Protein AF-A0A830FUV8-F1 (afdb_monomer)

InterPro domains:
  IPR058996 RelE toxin-related domain [PF26442] (17-81)

Radius of gyration: 13.18 Å; Cα contacts (8 Å, |Δi|>4): 140; chains: 1; bounding box: 30×42×28 Å

Solvent-accessible surface area (backbone atoms only — not comparable to full-atom values): 5806 Å² total; per-residue (Å²): 136,83,83,60,90,70,57,70,83,70,48,63,65,78,46,74,44,73,69,20,41,58,38,31,55,74,51,39,42,86,94,47,46,55,92,38,51,67,57,49,60,70,73,22,45,80,42,83,53,89,91,53,60,93,79,51,48,34,25,39,26,80,90,42,45,31,36,39,34,25,43,98,35,25,42,67,41,54,38,42,43,86,79,47,59,65,72,60,40,52,56,46,52,51,57,67,75,74,110

Foldseek 3Di:
DDDDPPPQVPQQLPDEDPVAQVQCQVAWDPPDHSVCPSVQVVQFAWADQVPDDPQWTWTARPVRQWIFIDHPSYGPHIDRLVVDDPVRNCRRVVVVVVD

Structure (mmCIF, N/CA/C/O backbone):
data_AF-A0A830FUV8-F1
#
_entry.id   AF-A0A830FUV8-F1
#
loop_
_atom_site.group_PDB
_atom_site.id
_atom_site.type_symbol
_atom_site.label_atom_id
_atom_site.label_alt_id
_atom_site.label_comp_id
_atom_site.label_asym_id
_atom_site.label_entity_id
_atom_site.label_seq_id
_atom_site.pdbx_PDB_ins_code
_atom_site.Cartn_x
_atom_site.Cartn_y
_atom_site.Cartn_z
_atom_site.occupancy
_atom_site.B_iso_or_equiv
_atom_site.auth_seq_id
_atom_site.auth_comp_id
_atom_site.auth_asym_id
_atom_site.auth_atom_id
_atom_site.pdbx_PDB_model_num
ATOM 1 N N . MET A 1 1 ? 7.121 28.554 -14.704 1.00 37.00 1 MET A N 1
ATOM 2 C CA . MET A 1 1 ? 5.973 27.638 -14.872 1.00 37.00 1 MET A CA 1
ATOM 3 C C . MET A 1 1 ? 5.858 26.828 -13.590 1.00 37.00 1 MET A C 1
ATOM 5 O O . MET A 1 1 ? 6.697 25.972 -13.358 1.00 37.00 1 MET A O 1
ATOM 9 N N . ALA A 1 2 ? 4.942 27.196 -12.692 1.00 40.78 2 ALA A N 1
ATOM 10 C CA . ALA A 1 2 ? 4.793 26.536 -11.395 1.00 40.78 2 ALA A CA 1
ATOM 11 C C . ALA A 1 2 ? 3.954 25.264 -11.574 1.00 40.78 2 ALA A C 1
ATOM 13 O O . ALA A 1 2 ? 2.796 25.349 -11.979 1.00 40.78 2 ALA A O 1
ATOM 14 N N . ALA A 1 3 ? 4.551 24.097 -11.330 1.00 38.44 3 ALA A N 1
ATOM 15 C CA . ALA A 1 3 ? 3.838 22.827 -11.354 1.00 38.44 3 ALA A CA 1
ATOM 16 C C . ALA A 1 3 ? 2.747 22.841 -10.274 1.00 38.44 3 ALA A C 1
ATOM 18 O O . ALA A 1 3 ? 3.023 23.079 -9.098 1.00 38.44 3 ALA A O 1
ATOM 19 N N . SER A 1 4 ? 1.497 22.631 -10.683 1.00 41.16 4 SER A N 1
ATOM 20 C CA . SER A 1 4 ? 0.355 22.581 -9.779 1.00 41.16 4 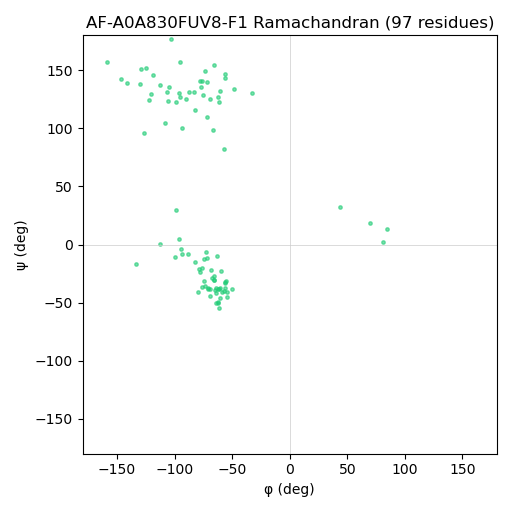SER A CA 1
ATOM 21 C C . SER A 1 4 ? 0.534 21.438 -8.767 1.00 41.16 4 SER A C 1
ATOM 23 O O . SER A 1 4 ? 0.787 20.306 -9.186 1.00 41.16 4 SER A O 1
ATOM 25 N N . PRO A 1 5 ? 0.331 21.668 -7.457 1.00 43.12 5 PRO A N 1
ATOM 26 C CA . PRO A 1 5 ? 0.483 20.630 -6.427 1.00 43.12 5 PRO A CA 1
ATOM 27 C C . PRO A 1 5 ? -0.512 19.465 -6.579 1.00 43.12 5 PRO A C 1
ATOM 29 O O . PRO A 1 5 ? -0.368 18.436 -5.930 1.00 43.12 5 PRO A O 1
ATOM 32 N N . ASN A 1 6 ? -1.501 19.601 -7.468 1.00 42.47 6 ASN A N 1
ATOM 33 C CA . ASN A 1 6 ? -2.532 18.600 -7.731 1.00 42.47 6 ASN A CA 1
ATOM 34 C C . ASN A 1 6 ? -2.198 17.642 -8.898 1.00 42.47 6 ASN A C 1
ATOM 36 O O . ASN A 1 6 ? -2.918 16.670 -9.104 1.00 42.47 6 ASN A O 1
ATOM 40 N N . ALA A 1 7 ? -1.124 17.887 -9.663 1.00 43.31 7 ALA A N 1
ATOM 41 C CA . ALA A 1 7 ? -0.770 17.073 -10.837 1.00 43.31 7 ALA A CA 1
ATOM 42 C C . ALA A 1 7 ? -0.104 15.732 -10.470 1.00 43.31 7 ALA A C 1
ATOM 44 O O . ALA A 1 7 ? -0.199 14.757 -11.212 1.00 43.31 7 ALA A O 1
ATOM 45 N N . TYR A 1 8 ? 0.513 15.647 -9.289 1.00 43.44 8 TYR A N 1
ATOM 46 C CA . TYR A 1 8 ? 1.173 14.426 -8.817 1.00 43.44 8 TYR A CA 1
ATOM 47 C C . TYR A 1 8 ? 0.196 13.339 -8.352 1.00 43.44 8 TYR A C 1
ATOM 49 O O . TYR A 1 8 ? 0.582 12.184 -8.213 1.00 43.44 8 TYR A O 1
ATOM 57 N N . ARG A 1 9 ? -1.091 13.672 -8.183 1.00 44.47 9 ARG A N 1
ATOM 58 C CA . ARG A 1 9 ? -2.148 12.716 -7.811 1.00 44.47 9 ARG A CA 1
ATOM 59 C C . ARG A 1 9 ? -2.459 11.705 -8.925 1.00 44.47 9 ARG A C 1
ATOM 61 O O . ARG A 1 9 ? -2.991 10.628 -8.654 1.00 44.47 9 ARG A O 1
ATOM 68 N N . GLN A 1 10 ? -2.122 12.069 -10.165 1.00 50.41 10 GLN A N 1
ATOM 69 C CA . GLN A 1 10 ? -2.355 11.300 -11.390 1.00 50.41 10 GLN A CA 1
ATOM 70 C C . GLN A 1 10 ? -1.066 10.800 -12.049 1.00 50.41 10 GLN A C 1
ATOM 72 O O . GLN A 1 10 ? -1.153 10.167 -13.096 1.00 50.41 10 GLN A O 1
ATOM 77 N N . ALA A 1 11 ? 0.115 11.076 -11.484 1.00 47.84 11 ALA A N 1
ATOM 78 C CA . ALA A 1 11 ? 1.366 10.633 -12.084 1.00 47.84 11 ALA A CA 1
ATOM 79 C C . ALA A 1 11 ? 1.444 9.099 -12.022 1.00 47.84 11 ALA A C 1
ATOM 81 O O . ALA A 1 11 ? 1.738 8.516 -10.977 1.00 47.84 11 ALA A O 1
ATOM 82 N N . ASP A 1 12 ? 1.099 8.471 -13.150 1.00 49.69 12 ASP A N 1
ATOM 83 C CA . ASP A 1 12 ? 1.373 7.083 -13.506 1.00 49.69 12 ASP A CA 1
ATOM 84 C C . ASP A 1 12 ? 2.708 6.658 -12.898 1.00 49.69 12 ASP A C 1
ATOM 86 O O . ASP A 1 12 ? 3.692 7.380 -13.043 1.00 49.69 12 ASP A O 1
ATOM 90 N N . ALA A 1 13 ? 2.732 5.510 -12.220 1.00 51.28 13 ALA A N 1
ATOM 91 C CA . ALA A 1 13 ? 3.934 4.906 -11.659 1.00 51.28 13 ALA A CA 1
ATOM 92 C C . ALA A 1 13 ? 4.988 4.672 -12.766 1.00 51.28 13 ALA A C 1
ATOM 94 O O . ALA A 1 13 ? 5.071 3.586 -13.349 1.00 51.28 13 ALA A O 1
ATOM 95 N N . GLN A 1 14 ? 5.746 5.718 -13.111 1.00 49.69 14 GLN A N 1
ATOM 96 C CA . GLN A 1 14 ? 6.570 5.799 -14.318 1.00 49.69 14 GLN A CA 1
ATOM 97 C C . GLN A 1 14 ? 7.700 4.777 -14.273 1.00 49.69 14 GLN A C 1
ATOM 99 O O . GLN A 1 14 ? 8.062 4.212 -15.307 1.00 49.69 14 GLN A O 1
ATOM 104 N N . ALA A 1 15 ? 8.188 4.455 -13.077 1.00 53.34 15 ALA A N 1
ATOM 105 C CA . ALA A 1 15 ? 9.116 3.360 -12.872 1.00 53.34 15 ALA A CA 1
ATOM 106 C C . ALA A 1 15 ? 8.806 2.609 -11.574 1.00 53.34 15 ALA A C 1
ATOM 108 O O . ALA A 1 15 ? 8.470 3.183 -10.538 1.00 53.34 15 ALA A O 1
ATOM 109 N N . ILE A 1 16 ? 8.901 1.288 -11.666 1.00 57.47 16 ILE A N 1
ATOM 110 C CA . ILE A 1 16 ? 8.798 0.384 -10.532 1.00 57.47 16 ILE A CA 1
ATOM 111 C C . ILE A 1 16 ? 10.230 0.091 -10.090 1.00 57.47 16 ILE A C 1
ATOM 113 O O . ILE A 1 16 ? 11.085 -0.208 -10.921 1.00 57.47 16 ILE A O 1
ATOM 117 N N . VAL A 1 17 ? 10.518 0.221 -8.795 1.00 60.28 17 VAL A N 1
ATOM 118 C CA . VAL A 1 17 ? 11.826 -0.190 -8.272 1.00 60.28 17 VAL A CA 1
ATOM 119 C C . VAL A 1 17 ? 11.856 -1.719 -8.119 1.00 60.28 17 VAL A C 1
ATOM 121 O O . VAL A 1 17 ? 10.876 -2.275 -7.620 1.00 60.28 17 VAL A O 1
ATOM 124 N N . PRO A 1 18 ? 12.974 -2.407 -8.426 1.00 58.19 18 PRO A N 1
ATOM 125 C CA . PRO A 1 18 ? 13.052 -3.877 -8.369 1.00 58.19 18 PRO A CA 1
ATOM 126 C C . PRO A 1 18 ? 12.659 -4.465 -7.004 1.00 58.19 18 PRO A C 1
ATOM 128 O O . PRO A 1 18 ? 12.091 -5.548 -6.886 1.00 58.19 18 PRO A O 1
ATOM 131 N N . HIS A 1 19 ? 12.923 -3.712 -5.932 1.00 62.69 19 HIS A N 1
ATOM 132 C CA . HIS A 1 19 ? 12.561 -4.099 -4.570 1.00 62.69 19 HIS A CA 1
ATOM 133 C C . HIS A 1 19 ? 11.040 -4.122 -4.320 1.00 62.69 19 HIS A C 1
ATOM 135 O O . HIS A 1 19 ? 10.565 -4.877 -3.471 1.00 62.69 19 HIS A O 1
ATOM 141 N N . ALA A 1 20 ? 10.267 -3.301 -5.038 1.00 57.34 20 ALA A N 1
ATOM 142 C CA . ALA A 1 20 ? 8.812 -3.260 -4.924 1.00 57.34 20 ALA A CA 1
ATOM 143 C C . ALA A 1 20 ? 8.160 -4.454 -5.635 1.00 57.34 20 ALA A C 1
ATOM 145 O O . ALA A 1 20 ? 7.214 -5.019 -5.092 1.00 57.34 20 ALA A O 1
ATOM 146 N N . GLU A 1 21 ? 8.712 -4.888 -6.773 1.00 64.00 21 GLU A N 1
ATOM 147 C CA . GLU A 1 21 ? 8.279 -6.093 -7.504 1.00 64.00 21 GLU A CA 1
ATOM 148 C C . GLU A 1 21 ? 8.483 -7.340 -6.646 1.00 64.00 21 GLU A C 1
ATOM 150 O O . GLU A 1 21 ? 7.545 -8.098 -6.400 1.00 64.00 21 GLU A O 1
ATOM 155 N N . GLN A 1 22 ? 9.680 -7.482 -6.069 1.00 62.81 22 GLN A N 1
ATOM 156 C CA . GLN A 1 22 ? 9.999 -8.602 -5.187 1.00 62.81 22 GLN A CA 1
ATOM 157 C C . GLN A 1 22 ? 9.087 -8.648 -3.948 1.00 62.81 22 GLN A C 1
ATOM 159 O O . GLN A 1 22 ? 8.694 -9.727 -3.503 1.00 62.81 22 GLN A O 1
ATOM 164 N N . ARG A 1 23 ? 8.727 -7.487 -3.381 1.00 63.81 23 ARG A N 1
ATOM 165 C CA . ARG A 1 23 ? 7.800 -7.420 -2.241 1.00 63.81 23 ARG A CA 1
ATOM 166 C C . ARG A 1 23 ? 6.353 -7.686 -2.628 1.00 63.81 23 ARG A C 1
ATOM 168 O O . ARG A 1 23 ? 5.654 -8.286 -1.820 1.00 63.81 23 ARG A O 1
ATOM 175 N N . LEU A 1 24 ? 5.907 -7.255 -3.809 1.00 58.12 24 LEU A N 1
ATOM 176 C CA . LEU A 1 24 ? 4.575 -7.584 -4.312 1.00 58.12 24 LEU A CA 1
ATOM 177 C C . LEU A 1 24 ? 4.454 -9.095 -4.497 1.00 58.12 24 LEU A C 1
ATOM 179 O O . LEU A 1 24 ? 3.552 -9.6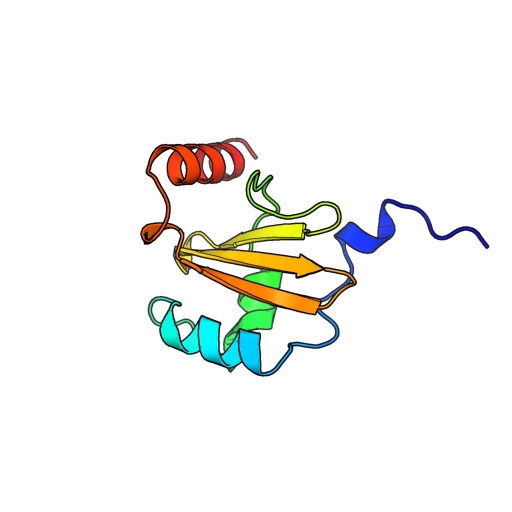91 -3.927 1.00 58.12 24 LEU A O 1
ATOM 183 N N . ARG A 1 25 ? 5.412 -9.728 -5.181 1.00 61.31 25 ARG A N 1
ATOM 184 C CA . ARG A 1 25 ? 5.416 -11.182 -5.393 1.00 61.31 25 ARG A CA 1
ATOM 185 C C . ARG A 1 25 ? 5.360 -11.984 -4.088 1.00 61.31 25 ARG A C 1
ATOM 187 O O . ARG A 1 25 ? 4.786 -13.064 -4.044 1.00 61.31 25 ARG A O 1
ATOM 194 N N . ALA A 1 26 ? 5.961 -11.466 -3.019 1.00 61.78 26 ALA A N 1
ATOM 195 C CA . ALA A 1 26 ? 5.966 -12.126 -1.717 1.00 61.78 26 ALA A CA 1
ATOM 196 C C . ALA A 1 26 ? 4.696 -11.891 -0.875 1.00 61.78 26 ALA A C 1
ATOM 198 O O . ALA A 1 26 ? 4.534 -12.563 0.139 1.00 61.78 26 ALA A O 1
ATOM 199 N N . ARG A 1 27 ? 3.851 -10.909 -1.220 1.00 64.50 27 ARG A N 1
ATOM 200 C CA . ARG A 1 27 ? 2.776 -10.405 -0.336 1.00 64.50 27 ARG A CA 1
ATOM 201 C C . ARG A 1 27 ? 1.416 -10.251 -1.004 1.00 64.50 27 ARG A C 1
ATOM 203 O O . ARG A 1 27 ? 0.421 -10.079 -0.314 1.00 64.50 27 ARG A O 1
ATOM 210 N N . ALA A 1 28 ? 1.365 -10.239 -2.328 1.00 58.34 28 ALA A N 1
ATOM 211 C CA . ALA A 1 28 ? 0.118 -10.166 -3.059 1.00 58.34 28 ALA A CA 1
ATOM 212 C C . ALA A 1 28 ? -0.559 -11.536 -3.051 1.00 58.34 28 ALA A C 1
ATOM 214 O O . ALA A 1 28 ? 0.080 -12.570 -3.251 1.00 58.34 28 ALA A O 1
ATOM 215 N N . HIS A 1 29 ? -1.866 -11.541 -2.809 1.00 60.12 29 HIS A N 1
ATOM 216 C CA . HIS A 1 29 ? -2.656 -12.759 -2.903 1.00 60.12 29 HIS A CA 1
ATOM 217 C C . HIS A 1 29 ? -2.862 -13.139 -4.383 1.00 60.12 29 HIS A C 1
ATOM 219 O O . HIS A 1 29 ? -2.931 -12.252 -5.235 1.00 60.12 29 HIS A O 1
ATOM 225 N N . PRO A 1 30 ? -2.980 -14.431 -4.734 1.00 52.84 30 PRO A N 1
ATOM 226 C CA . PRO A 1 30 ? -3.274 -14.840 -6.107 1.00 52.84 30 PRO A CA 1
ATOM 227 C C . PRO A 1 30 ? -4.571 -14.189 -6.624 1.00 52.84 30 PRO A C 1
ATOM 229 O O . PRO A 1 30 ? -5.525 -14.088 -5.846 1.00 52.84 30 PRO A O 1
ATOM 232 N N . PRO A 1 31 ? -4.657 -13.793 -7.913 1.00 56.19 31 PRO A N 1
ATOM 233 C CA . PRO A 1 31 ? -3.715 -14.032 -9.024 1.00 56.19 31 PRO A CA 1
ATOM 234 C C . PRO A 1 31 ? -2.753 -12.855 -9.325 1.00 56.19 31 PRO A C 1
ATOM 236 O O . PRO A 1 31 ? -2.400 -12.608 -10.478 1.00 56.19 31 PRO A O 1
ATOM 239 N N . TYR A 1 32 ? -2.386 -12.055 -8.324 1.00 60.53 32 TYR A N 1
ATOM 240 C CA . TYR A 1 32 ? -1.674 -10.794 -8.536 1.00 60.53 32 TYR A CA 1
ATOM 241 C C . TYR A 1 32 ? -0.142 -10.964 -8.441 1.00 60.53 32 TYR A C 1
ATOM 243 O O . TYR A 1 32 ? 0.407 -10.996 -7.346 1.00 60.53 32 TYR A O 1
ATOM 251 N N . ASP A 1 33 ? 0.550 -11.037 -9.584 1.00 60.06 33 ASP A N 1
ATOM 252 C CA . ASP A 1 33 ? 2.021 -11.124 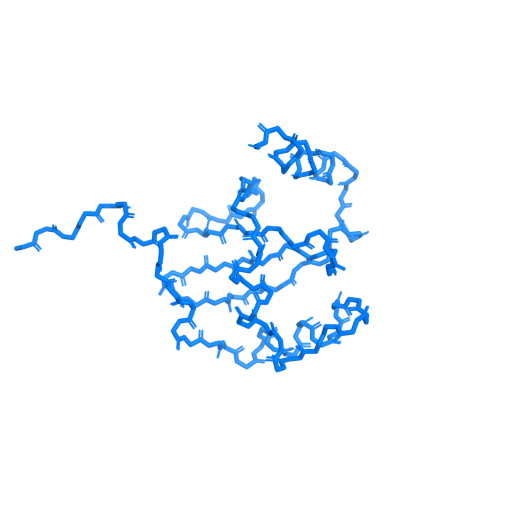-9.690 1.00 60.06 33 ASP A CA 1
ATOM 253 C C . ASP A 1 33 ? 2.687 -9.790 -10.100 1.00 60.06 33 ASP A C 1
ATOM 255 O O . ASP A 1 33 ? 2.012 -8.791 -10.350 1.00 60.06 33 ASP A O 1
ATOM 259 N N . GLU A 1 34 ? 4.027 -9.763 -10.162 1.00 55.62 34 GLU A N 1
ATOM 260 C CA . GLU A 1 34 ? 4.860 -8.595 -10.520 1.00 55.62 34 GLU A CA 1
ATOM 261 C C . GLU A 1 34 ? 4.428 -7.889 -11.823 1.00 55.62 34 GLU A C 1
ATOM 263 O O . GLU A 1 34 ? 4.347 -6.657 -11.847 1.00 55.62 34 GLU A O 1
ATOM 268 N N . ASP A 1 35 ? 4.008 -8.646 -12.842 1.00 57.75 35 ASP A N 1
ATOM 269 C CA . ASP A 1 35 ? 3.444 -8.130 -14.101 1.00 57.75 35 ASP A CA 1
ATOM 270 C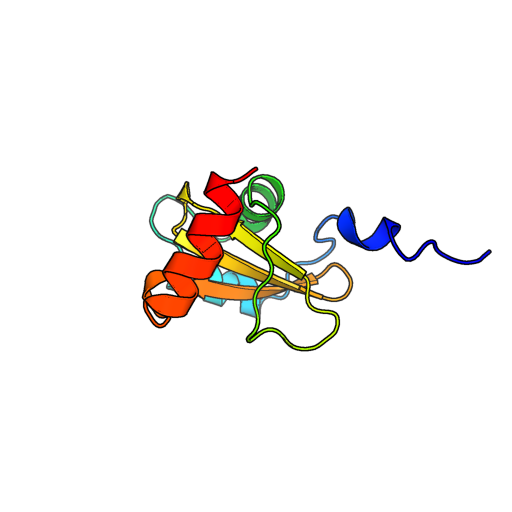 C . ASP A 1 35 ? 2.164 -7.288 -13.910 1.00 57.75 35 ASP A C 1
ATOM 272 O O . ASP A 1 35 ? 1.843 -6.421 -14.726 1.00 57.75 35 ASP A O 1
ATOM 276 N N . ASN A 1 36 ? 1.445 -7.476 -12.799 1.00 71.44 36 ASN A N 1
ATOM 277 C CA . ASN A 1 36 ? 0.179 -6.803 -12.522 1.00 71.44 36 ASN A CA 1
ATOM 278 C C . ASN A 1 36 ? 0.332 -5.532 -11.677 1.00 71.44 36 ASN A C 1
ATOM 280 O O . ASN A 1 36 ? -0.654 -4.827 -11.483 1.00 71.44 36 ASN A O 1
ATOM 284 N N . LEU A 1 37 ? 1.529 -5.164 -11.200 1.00 71.44 37 LEU A N 1
ATOM 285 C CA . LEU A 1 37 ? 1.681 -4.051 -10.248 1.00 71.44 37 LEU A CA 1
ATOM 286 C C . LEU A 1 37 ? 1.122 -2.719 -10.772 1.00 71.44 37 LEU A C 1
ATOM 288 O O . LEU A 1 37 ? 0.489 -1.966 -10.029 1.00 71.44 37 LEU A O 1
ATOM 292 N N . ARG A 1 38 ? 1.332 -2.422 -12.061 1.00 73.38 38 ARG A N 1
ATOM 293 C CA . ARG A 1 38 ? 0.793 -1.202 -12.687 1.00 73.38 38 ARG A CA 1
ATOM 294 C C . ARG A 1 38 ? -0.726 -1.246 -12.824 1.00 73.38 38 ARG A C 1
ATOM 296 O O . ARG A 1 38 ? -1.364 -0.212 -12.638 1.00 73.38 38 ARG A O 1
ATOM 303 N N . ALA A 1 39 ? -1.287 -2.410 -13.149 1.00 77.75 39 ALA A N 1
ATOM 304 C CA . ALA A 1 39 ? -2.733 -2.608 -13.222 1.00 77.75 39 ALA A CA 1
ATOM 305 C C . ALA A 1 39 ? -3.357 -2.426 -11.833 1.00 77.75 39 ALA A C 1
ATOM 307 O O . ALA A 1 39 ? -4.185 -1.538 -11.653 1.00 77.75 39 ALA A O 1
ATOM 308 N N . ILE A 1 40 ? -2.805 -3.110 -10.826 1.00 79.69 40 ILE A N 1
ATOM 309 C CA . ILE A 1 40 ? -3.198 -2.996 -9.419 1.00 79.69 40 ILE A CA 1
ATOM 310 C C . ILE A 1 40 ? -3.125 -1.537 -8.957 1.00 79.69 40 ILE A C 1
ATOM 312 O O . ILE A 1 40 ? -4.056 -1.053 -8.331 1.00 79.69 40 ILE A O 1
ATOM 316 N N . TRP A 1 41 ? -2.058 -0.796 -9.276 1.00 82.12 41 TRP A N 1
ATOM 317 C CA . TRP A 1 41 ? -1.949 0.624 -8.912 1.00 82.12 41 TRP A CA 1
ATOM 318 C C . TRP A 1 41 ? -3.037 1.501 -9.548 1.00 82.12 41 TRP A C 1
ATOM 320 O O . TRP A 1 41 ? -3.528 2.440 -8.912 1.00 82.12 41 TRP A O 1
ATOM 330 N N . ARG A 1 42 ? -3.396 1.223 -10.806 1.00 80.19 42 ARG A N 1
ATOM 331 C CA . ARG A 1 42 ? -4.450 1.947 -11.531 1.00 80.19 42 ARG A CA 1
ATOM 332 C C . ARG A 1 42 ? -5.842 1.618 -10.999 1.00 80.19 42 ARG A C 1
ATOM 334 O O . ARG A 1 42 ? -6.662 2.525 -10.921 1.00 80.19 42 ARG A O 1
ATOM 341 N N . GLU A 1 43 ? -6.078 0.366 -10.625 1.00 83.06 43 GLU A N 1
ATOM 342 C CA . GLU A 1 43 ? -7.337 -0.117 -10.044 1.00 83.06 43 GLU A CA 1
ATOM 343 C C . GLU A 1 43 ? -7.467 0.226 -8.550 1.00 83.06 43 GLU A C 1
ATOM 345 O O . GLU A 1 43 ? -8.572 0.267 -8.014 1.00 83.06 43 GLU A O 1
ATOM 350 N N . ALA A 1 44 ? -6.351 0.491 -7.865 1.00 85.38 44 ALA A N 1
ATOM 351 C CA . ALA A 1 44 ? -6.328 0.790 -6.441 1.00 85.38 44 ALA A CA 1
ATOM 352 C C . ALA A 1 44 ? -6.893 2.180 -6.122 1.00 85.38 44 ALA A C 1
ATOM 354 O O . ALA A 1 44 ? -6.580 3.188 -6.765 1.00 85.38 44 ALA A O 1
ATOM 355 N N . THR A 1 45 ? -7.654 2.240 -5.035 1.00 87.06 45 THR A N 1
ATOM 356 C CA . THR A 1 45 ? -8.301 3.454 -4.545 1.00 87.06 45 THR A CA 1
ATOM 357 C C . THR A 1 45 ? -7.324 4.273 -3.704 1.00 87.06 45 THR A C 1
ATOM 359 O O . THR A 1 45 ? -6.681 3.712 -2.815 1.00 87.06 45 THR A O 1
ATOM 362 N N . PRO A 1 46 ? -7.187 5.591 -3.930 1.00 87.19 46 PRO A N 1
ATOM 363 C CA . PRO A 1 46 ? -6.384 6.444 -3.062 1.00 87.19 46 PRO A CA 1
ATOM 364 C C . PRO A 1 46 ? -6.960 6.472 -1.645 1.00 87.19 46 PRO A C 1
ATOM 366 O O . PRO A 1 46 ? -8.134 6.780 -1.452 1.00 87.19 46 PRO A O 1
ATOM 369 N N . VAL A 1 47 ? -6.107 6.175 -0.667 1.00 84.94 47 VAL A N 1
ATOM 370 C CA . VAL A 1 47 ? -6.449 6.162 0.758 1.00 84.94 47 VAL A CA 1
ATOM 371 C C . VAL A 1 47 ? -5.441 6.989 1.538 1.00 84.94 47 VAL A C 1
ATOM 373 O O . VAL A 1 47 ? -4.276 7.102 1.159 1.00 84.94 47 VAL A O 1
ATOM 376 N N . ASP A 1 48 ? -5.882 7.557 2.647 1.00 82.88 48 ASP A N 1
ATOM 377 C CA . ASP A 1 48 ? -4.998 8.079 3.671 1.00 82.88 48 ASP A CA 1
ATOM 378 C C . ASP A 1 48 ? -4.398 6.905 4.456 1.00 82.88 48 ASP A C 1
ATOM 380 O O . ASP A 1 48 ? -5.117 6.005 4.908 1.00 82.88 48 ASP A O 1
ATOM 384 N N . TYR A 1 49 ? -3.071 6.886 4.585 1.00 79.38 49 TYR A N 1
ATOM 385 C CA . TYR A 1 49 ? -2.344 5.856 5.323 1.00 79.38 49 TYR A CA 1
ATOM 386 C C . TYR A 1 49 ? -1.425 6.533 6.350 1.00 79.38 49 TYR A C 1
ATOM 388 O O . TYR A 1 49 ? -0.303 6.904 6.007 1.00 79.38 49 TYR A O 1
ATOM 396 N N . PRO A 1 50 ? -1.868 6.674 7.616 1.00 70.62 50 PRO A N 1
ATOM 397 C CA . PRO A 1 50 ? -1.165 7.433 8.654 1.00 70.62 50 PRO A CA 1
ATOM 398 C C . PRO A 1 50 ? 0.288 7.004 8.921 1.00 70.62 50 PRO A C 1
ATOM 400 O O . PRO A 1 50 ? 1.099 7.858 9.266 1.00 70.62 50 PRO A O 1
ATOM 403 N N . PRO A 1 51 ? 0.664 5.712 8.779 1.00 66.50 51 PRO A N 1
ATOM 404 C CA . PRO A 1 51 ? 2.056 5.292 8.930 1.00 66.50 51 PRO A CA 1
ATOM 405 C C . PRO A 1 51 ? 2.974 5.697 7.767 1.00 66.50 51 PRO A C 1
ATOM 407 O O . PRO A 1 51 ? 4.166 5.399 7.829 1.00 66.50 51 PRO A O 1
ATOM 410 N N . ALA A 1 52 ? 2.447 6.260 6.677 1.00 65.19 52 ALA A N 1
ATOM 411 C CA . ALA A 1 52 ? 3.265 6.697 5.555 1.00 65.19 52 ALA A CA 1
ATOM 412 C C . ALA A 1 52 ? 3.977 8.018 5.885 1.00 65.19 52 ALA A C 1
ATOM 414 O O . ALA A 1 52 ? 3.407 8.912 6.506 1.00 65.19 52 ALA A O 1
ATOM 415 N N . GLU A 1 53 ? 5.234 8.144 5.460 1.00 64.00 53 GLU A N 1
ATOM 416 C CA . GLU A 1 53 ? 5.989 9.389 5.607 1.00 64.00 53 GLU A CA 1
ATOM 417 C C . GLU A 1 53 ? 5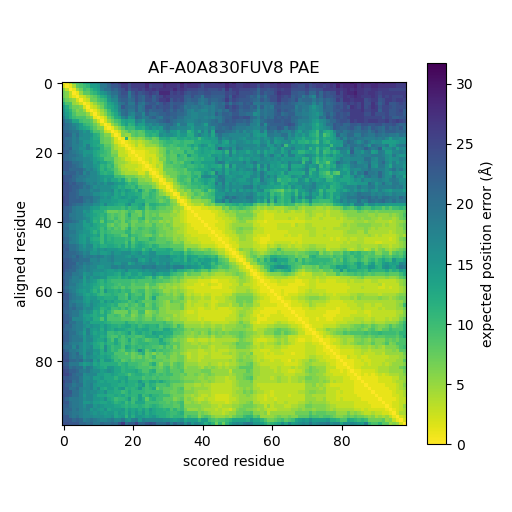.370 10.514 4.760 1.00 64.00 53 GLU A C 1
ATOM 419 O O . GLU A 1 53 ? 4.745 10.260 3.723 1.00 64.00 53 GLU A O 1
ATOM 424 N N . ASN A 1 54 ? 5.590 11.768 5.177 1.00 61.31 54 ASN A N 1
ATOM 425 C CA . ASN A 1 54 ? 5.191 12.951 4.414 1.00 61.31 54 ASN A CA 1
ATOM 426 C C . ASN A 1 54 ? 5.638 12.819 2.947 1.00 61.31 54 ASN A C 1
ATOM 428 O O . ASN A 1 54 ? 6.787 12.479 2.690 1.00 61.31 54 ASN A O 1
ATOM 432 N N . GLN A 1 55 ? 4.733 13.134 2.011 1.00 63.00 55 GLN A N 1
ATOM 433 C CA . GLN A 1 55 ? 4.904 13.041 0.545 1.00 63.00 55 GLN A CA 1
ATOM 434 C C . GLN A 1 55 ? 4.706 11.649 -0.081 1.00 63.00 55 GLN A C 1
ATOM 436 O O . GLN A 1 55 ? 4.749 11.521 -1.302 1.00 63.00 55 GLN A O 1
ATOM 441 N N . THR A 1 56 ? 4.350 10.636 0.709 1.00 77.00 56 THR A N 1
ATOM 442 C CA . THR A 1 56 ? 3.980 9.318 0.179 1.00 77.00 56 THR A CA 1
ATOM 443 C C . THR A 1 56 ? 2.487 9.252 -0.166 1.00 77.00 56 THR A C 1
ATOM 445 O O . THR A 1 56 ? 1.626 9.573 0.649 1.00 77.00 56 THR A O 1
ATOM 448 N N . TYR A 1 57 ? 2.164 8.776 -1.364 1.00 82.25 57 TYR A N 1
ATOM 449 C CA . TYR A 1 57 ? 0.815 8.451 -1.817 1.00 82.25 57 TYR A CA 1
ATOM 450 C C . TYR A 1 57 ? 0.489 6.999 -1.488 1.00 82.25 57 TYR A C 1
ATOM 452 O O . TYR A 1 57 ? 1.201 6.091 -1.919 1.00 82.25 57 TYR A O 1
ATOM 460 N N . ALA A 1 58 ? -0.612 6.769 -0.779 1.00 86.69 58 ALA A N 1
ATOM 461 C CA . ALA A 1 58 ? -1.109 5.430 -0.511 1.00 86.69 58 ALA A CA 1
ATOM 462 C C . ALA A 1 58 ? -2.329 5.111 -1.381 1.00 86.69 58 ALA A C 1
ATOM 464 O O . ALA A 1 58 ? -3.240 5.928 -1.540 1.00 86.69 58 ALA A O 1
ATOM 465 N N . ARG A 1 59 ? -2.351 3.906 -1.949 1.00 88.94 59 ARG A N 1
ATOM 466 C CA . ARG A 1 59 ? -3.528 3.351 -2.621 1.00 88.94 59 ARG A CA 1
ATOM 467 C C . ARG A 1 59 ? -3.808 1.948 -2.117 1.00 88.94 59 ARG A C 1
ATOM 469 O O . ARG A 1 59 ? -2.880 1.164 -1.959 1.00 88.94 59 ARG A O 1
ATOM 476 N N . TYR A 1 60 ? -5.068 1.624 -1.882 1.00 87.19 60 TYR A N 1
ATOM 477 C CA . TYR A 1 60 ? -5.499 0.304 -1.444 1.00 87.19 60 TYR A CA 1
ATOM 478 C C . TYR A 1 60 ? -6.189 -0.444 -2.582 1.00 87.19 60 TYR A C 1
ATOM 480 O O . TYR A 1 60 ? -7.079 0.099 -3.233 1.00 87.19 60 TYR A O 1
ATOM 488 N N . HIS A 1 61 ? -5.784 -1.693 -2.812 1.00 86.44 61 HIS A N 1
ATOM 489 C CA . HIS A 1 61 ? -6.418 -2.578 -3.781 1.00 86.44 61 HIS A CA 1
ATOM 490 C C . HIS A 1 61 ? -7.198 -3.685 -3.053 1.00 86.44 61 HIS A C 1
ATOM 492 O O . HIS A 1 61 ? -6.576 -4.636 -2.564 1.00 86.44 61 HIS A O 1
ATOM 498 N N . PRO A 1 62 ? -8.541 -3.615 -2.987 1.00 81.38 62 PRO A N 1
ATOM 499 C CA . PRO A 1 62 ? -9.339 -4.569 -2.218 1.00 81.38 62 PRO A CA 1
ATOM 500 C C . PRO A 1 62 ? -9.231 -5.998 -2.757 1.00 81.38 62 PRO A C 1
ATOM 502 O O . PRO A 1 62 ? -9.138 -6.933 -1.969 1.00 81.38 62 PRO A O 1
ATOM 505 N N . GLY A 1 63 ? -9.159 -6.173 -4.082 1.00 80.19 63 GLY A N 1
ATOM 506 C CA . GLY A 1 63 ? -9.049 -7.501 -4.697 1.00 80.19 63 GLY A CA 1
ATOM 507 C C . GLY A 1 63 ? -7.735 -8.219 -4.380 1.00 80.19 63 GLY A C 1
ATOM 508 O O . GLY A 1 63 ? -7.716 -9.437 -4.261 1.00 80.19 63 GLY A O 1
ATOM 509 N N . ALA A 1 64 ? -6.651 -7.463 -4.185 1.00 78.62 64 ALA A N 1
ATOM 510 C CA . ALA A 1 64 ? -5.320 -8.011 -3.906 1.00 78.62 64 ALA A CA 1
ATOM 511 C C . ALA A 1 64 ? -4.970 -7.974 -2.411 1.00 78.62 64 ALA A C 1
ATOM 513 O O . ALA A 1 64 ? -3.964 -8.550 -2.011 1.00 78.62 64 ALA A O 1
ATOM 514 N N . GLY A 1 65 ? -5.773 -7.284 -1.592 1.00 83.19 65 GLY A N 1
ATOM 515 C CA . GLY A 1 65 ? -5.545 -7.136 -0.156 1.00 83.19 65 GLY A CA 1
ATOM 516 C C . GLY A 1 65 ? -4.345 -6.258 0.209 1.00 83.19 65 GLY A C 1
ATOM 517 O O . GLY A 1 65 ? -3.871 -6.320 1.338 1.00 83.19 65 GLY A O 1
ATOM 518 N N . VAL A 1 66 ? -3.841 -5.422 -0.703 1.00 85.25 66 VAL A N 1
ATOM 519 C CA . VAL A 1 66 ? -2.583 -4.688 -0.490 1.00 85.25 66 VAL A CA 1
ATOM 520 C C . VAL A 1 66 ? -2.749 -3.174 -0.499 1.00 85.25 66 VAL A C 1
ATOM 522 O O . VAL A 1 66 ? -3.538 -2.613 -1.258 1.00 85.25 66 VAL A O 1
ATOM 525 N N . VAL A 1 67 ? -1.942 -2.502 0.321 1.00 86.38 67 VAL A N 1
ATOM 526 C CA . VAL A 1 67 ? -1.689 -1.062 0.264 1.00 86.38 67 VAL A CA 1
ATOM 527 C C . VAL A 1 67 ? -0.372 -0.824 -0.467 1.00 86.38 67 VAL A C 1
ATOM 529 O O . VAL A 1 67 ? 0.690 -1.306 -0.065 1.00 86.38 67 VAL A O 1
ATOM 532 N N . LEU A 1 68 ? -0.441 -0.054 -1.543 1.00 85.81 68 LEU A N 1
ATOM 533 C CA . LEU A 1 68 ? 0.696 0.396 -2.328 1.00 85.81 68 LEU A CA 1
ATOM 534 C C . LEU A 1 68 ? 1.099 1.782 -1.850 1.00 85.81 68 LEU A C 1
ATOM 536 O O . LEU A 1 68 ? 0.271 2.690 -1.813 1.00 85.81 68 LEU A O 1
ATOM 540 N N . LEU A 1 69 ? 2.374 1.945 -1.515 1.00 84.88 69 LEU A N 1
ATOM 541 C CA . LEU A 1 69 ? 2.957 3.239 -1.190 1.00 84.88 69 LEU A CA 1
ATOM 542 C C . LEU A 1 69 ? 3.831 3.692 -2.352 1.00 84.88 69 LEU A C 1
ATOM 544 O O . LEU A 1 69 ? 4.763 2.980 -2.734 1.00 84.88 69 LEU A O 1
ATOM 548 N N . ALA A 1 70 ? 3.552 4.874 -2.887 1.00 81.88 70 ALA A N 1
ATOM 549 C CA . ALA A 1 70 ? 4.334 5.499 -3.940 1.00 81.88 70 ALA A CA 1
ATOM 550 C C . ALA A 1 70 ? 4.807 6.893 -3.538 1.00 81.88 70 ALA A C 1
ATOM 552 O O . ALA A 1 70 ? 4.151 7.579 -2.770 1.00 81.88 70 ALA A O 1
ATOM 553 N N . ASP A 1 71 ? 5.931 7.326 -4.082 1.00 79.94 71 ASP A N 1
ATOM 554 C CA . ASP A 1 71 ? 6.503 8.650 -3.854 1.00 79.94 71 ASP A CA 1
ATOM 555 C C . ASP A 1 71 ? 7.201 9.114 -5.137 1.00 79.94 71 ASP A C 1
ATOM 557 O O . ASP A 1 71 ? 7.748 8.291 -5.871 1.00 79.94 71 ASP A O 1
ATOM 561 N N . TYR A 1 72 ? 7.107 10.406 -5.458 1.00 74.81 72 TYR A N 1
ATOM 562 C CA . TYR A 1 72 ? 7.604 11.008 -6.710 1.00 74.81 72 TYR A CA 1
ATOM 563 C C . TYR A 1 72 ? 7.313 10.212 -8.006 1.00 74.81 72 TYR A C 1
ATOM 565 O O . TYR A 1 72 ? 8.100 10.249 -8.949 1.00 74.81 72 TYR A O 1
ATOM 573 N N . GLY A 1 73 ? 6.188 9.489 -8.082 1.00 69.56 73 GLY A N 1
ATOM 574 C CA . GLY A 1 73 ? 5.832 8.670 -9.253 1.00 69.56 73 GLY A CA 1
ATOM 575 C C . GLY A 1 73 ? 6.450 7.263 -9.282 1.00 69.56 73 GLY A C 1
ATOM 576 O O . GLY A 1 73 ? 6.389 6.595 -10.312 1.00 69.56 73 GLY A O 1
ATOM 577 N N . PHE A 1 74 ? 7.010 6.787 -8.167 1.00 70.94 74 PHE A N 1
ATOM 578 C CA . PHE A 1 74 ? 7.575 5.443 -8.019 1.00 70.94 74 PHE A CA 1
ATOM 579 C C . PHE A 1 74 ? 6.868 4.682 -6.903 1.00 70.94 74 PHE A C 1
ATOM 581 O O . PHE A 1 74 ? 6.778 5.175 -5.780 1.00 70.94 74 PHE A O 1
ATOM 588 N N . ILE A 1 75 ? 6.418 3.453 -7.170 1.00 77.62 75 ILE A N 1
ATOM 589 C CA . ILE A 1 75 ? 5.892 2.568 -6.120 1.00 77.62 75 ILE A CA 1
ATOM 590 C C . ILE A 1 75 ? 7.078 2.105 -5.271 1.00 77.62 75 ILE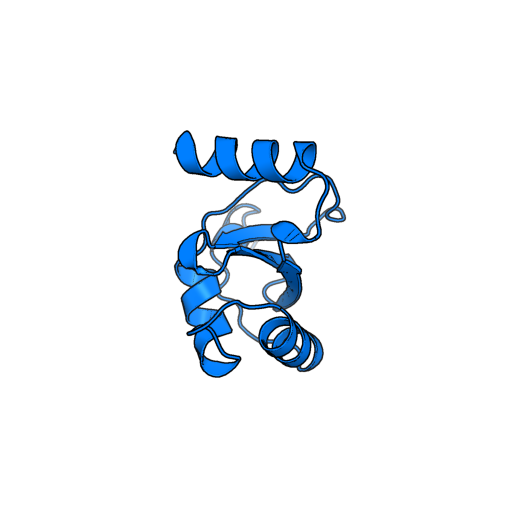 A C 1
ATOM 592 O O . ILE A 1 75 ? 7.912 1.336 -5.740 1.00 77.62 75 ILE A O 1
ATOM 596 N N . ARG A 1 76 ? 7.172 2.585 -4.028 1.00 77.44 76 ARG A N 1
ATOM 597 C CA . ARG A 1 76 ? 8.280 2.282 -3.111 1.00 77.44 76 ARG A CA 1
ATOM 598 C C . ARG A 1 76 ? 8.123 0.925 -2.446 1.00 77.44 76 ARG A C 1
ATOM 600 O O . ARG A 1 76 ? 9.106 0.217 -2.246 1.00 77.44 76 ARG A O 1
ATOM 607 N N . THR A 1 77 ? 6.907 0.576 -2.036 1.00 78.88 77 THR A N 1
ATOM 608 C CA . THR A 1 77 ? 6.656 -0.686 -1.337 1.00 78.88 77 THR A CA 1
ATOM 609 C C . THR A 1 77 ? 5.200 -1.100 -1.436 1.00 78.88 77 THR A C 1
ATOM 611 O O . THR A 1 77 ? 4.301 -0.273 -1.576 1.00 78.88 77 THR A O 1
ATOM 614 N N . VAL A 1 78 ? 4.990 -2.402 -1.265 1.00 80.62 78 VAL A N 1
ATOM 615 C CA . VAL A 1 78 ? 3.677 -3.009 -1.083 1.00 80.62 78 VAL A CA 1
ATOM 616 C C . VAL A 1 78 ? 3.568 -3.569 0.330 1.00 80.62 78 VAL A C 1
ATOM 618 O O . VAL A 1 78 ? 4.523 -4.136 0.882 1.00 80.62 78 VAL A O 1
ATOM 621 N N . ILE A 1 79 ? 2.418 -3.335 0.942 1.00 82.88 79 ILE A N 1
ATOM 622 C CA . ILE A 1 79 ? 2.080 -3.725 2.302 1.00 82.88 79 ILE A CA 1
ATOM 623 C C . ILE A 1 79 ? 0.836 -4.598 2.213 1.00 82.88 79 ILE A C 1
ATOM 625 O O . ILE A 1 79 ? -0.177 -4.144 1.692 1.00 82.88 79 ILE A O 1
ATOM 629 N N . ASP A 1 80 ? 0.897 -5.812 2.748 1.00 83.56 80 ASP A N 1
ATOM 630 C CA . ASP A 1 80 ? -0.317 -6.587 2.980 1.00 83.56 80 ASP A CA 1
ATOM 631 C C . ASP A 1 80 ? -1.113 -5.921 4.112 1.00 83.56 80 ASP A C 1
ATOM 633 O O . ASP A 1 80 ? -0.579 -5.648 5.194 1.00 83.56 80 ASP A O 1
ATOM 637 N N . ILE A 1 81 ? -2.384 -5.603 3.858 1.00 82.69 81 ILE A N 1
ATOM 638 C CA . ILE A 1 81 ? -3.253 -5.018 4.881 1.00 82.69 81 ILE A CA 1
ATOM 639 C C . ILE A 1 81 ? -3.504 -6.020 6.016 1.00 82.69 81 ILE A C 1
ATOM 641 O O . ILE A 1 81 ? -3.681 -5.609 7.164 1.00 82.69 81 ILE A O 1
ATOM 645 N N . GLN A 1 82 ? -3.439 -7.324 5.727 1.00 82.12 82 GLN A N 1
ATOM 646 C CA . GLN A 1 82 ? -3.581 -8.413 6.693 1.00 82.12 82 GLN A CA 1
ATOM 647 C C . GLN A 1 82 ? -2.379 -8.551 7.638 1.00 82.12 82 GLN A C 1
ATOM 649 O O . GLN A 1 82 ? -2.504 -9.197 8.676 1.00 82.12 82 GLN A O 1
ATOM 654 N N . ASP A 1 83 ? -1.262 -7.877 7.367 1.00 84.50 83 ASP A N 1
ATOM 655 C CA . ASP A 1 83 ? -0.134 -7.776 8.303 1.00 84.50 83 ASP A CA 1
ATOM 656 C C . ASP A 1 83 ? -0.275 -6.583 9.264 1.00 84.50 83 ASP A C 1
ATOM 658 O O . ASP A 1 83 ? 0.5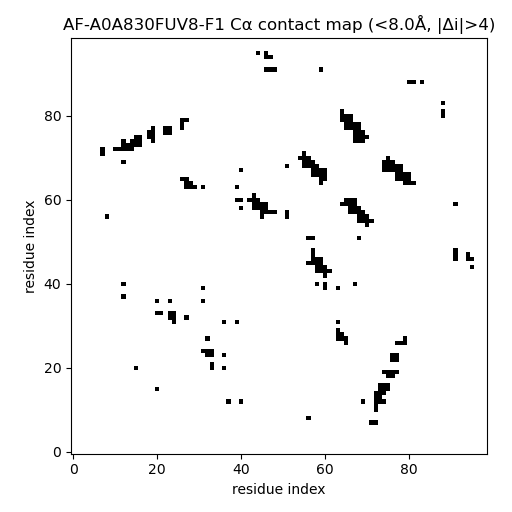19 -6.408 10.193 1.00 84.50 83 ASP A O 1
ATOM 662 N N . ARG A 1 84 ? -1.268 -5.709 9.049 1.00 84.62 84 ARG A N 1
ATOM 663 C CA . ARG A 1 84 ? -1.439 -4.473 9.827 1.00 84.62 84 ARG A CA 1
ATOM 664 C C . ARG A 1 84 ? -2.421 -4.628 10.983 1.00 84.62 84 ARG A C 1
ATOM 666 O O . ARG A 1 84 ? -3.279 -5.508 10.933 1.00 84.62 84 ARG A O 1
ATOM 673 N N . PRO A 1 85 ? -2.323 -3.783 12.027 1.00 85.44 85 PRO A N 1
ATOM 674 C CA . PRO A 1 85 ? -3.282 -3.780 13.127 1.00 85.44 85 PRO A CA 1
ATOM 675 C C . PRO A 1 85 ? -4.709 -3.574 12.620 1.00 85.44 85 PRO A C 1
ATOM 677 O O . PRO A 1 85 ? -4.919 -2.819 11.669 1.00 85.44 85 PRO A O 1
ATOM 680 N N . GLN A 1 86 ? -5.685 -4.191 13.286 1.00 84.00 86 GLN A N 1
ATOM 681 C CA . GLN A 1 86 ? -7.093 -4.141 12.884 1.00 84.00 86 GLN A CA 1
ATOM 682 C C . GLN A 1 86 ? -7.611 -2.703 12.725 1.00 84.00 86 GLN A C 1
ATOM 684 O O . GLN A 1 86 ? -8.199 -2.385 11.701 1.00 84.00 86 GLN A O 1
ATOM 689 N N . THR A 1 87 ? -7.238 -1.794 13.630 1.00 84.56 87 THR A N 1
ATOM 690 C CA . THR A 1 87 ? -7.552 -0.358 13.527 1.00 84.56 87 THR A CA 1
ATOM 691 C C . THR A 1 87 ? -7.069 0.291 12.229 1.00 84.56 87 THR A C 1
ATOM 693 O O . THR A 1 87 ? -7.762 1.134 11.670 1.00 84.56 87 THR A O 1
ATOM 696 N N . THR A 1 88 ? -5.894 -0.096 11.722 1.00 83.38 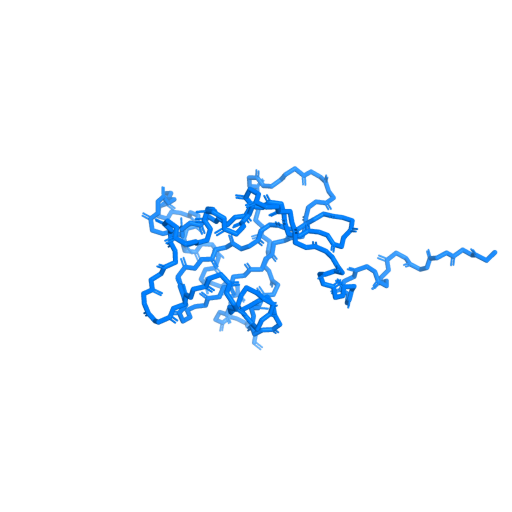88 THR A N 1
ATOM 697 C CA . THR A 1 88 ? -5.390 0.386 10.425 1.00 83.38 88 THR A CA 1
ATOM 698 C C . THR A 1 88 ? -6.184 -0.214 9.268 1.00 83.38 88 THR A C 1
ATOM 700 O O . THR A 1 88 ? -6.474 0.494 8.307 1.00 83.38 88 THR A O 1
ATOM 703 N N . ARG A 1 89 ? -6.566 -1.495 9.363 1.00 85.94 89 ARG A N 1
ATOM 704 C CA . ARG A 1 89 ? -7.407 -2.147 8.348 1.00 85.94 89 ARG A CA 1
ATOM 705 C C . ARG A 1 89 ? -8.754 -1.450 8.254 1.00 85.94 89 ARG A C 1
ATOM 707 O O . ARG A 1 89 ? -9.106 -0.988 7.178 1.00 85.94 89 ARG A O 1
ATOM 714 N N . ASP A 1 90 ? -9.454 -1.313 9.375 1.00 86.44 90 ASP A N 1
ATOM 715 C CA . ASP A 1 90 ? -10.776 -0.689 9.428 1.00 86.44 90 ASP A CA 1
ATOM 716 C C . ASP A 1 90 ? -10.726 0.751 8.913 1.00 86.44 90 ASP A C 1
ATOM 718 O O . ASP A 1 90 ? -11.584 1.161 8.138 1.00 86.44 90 ASP A O 1
ATOM 722 N N . TYR A 1 91 ? -9.682 1.509 9.263 1.00 86.00 91 TYR A N 1
ATOM 723 C CA . TYR A 1 91 ? -9.488 2.865 8.751 1.00 86.00 91 TYR A CA 1
ATOM 724 C C . TYR A 1 91 ? -9.359 2.910 7.221 1.00 86.00 91 TYR A C 1
ATOM 726 O O . TYR A 1 91 ? -9.996 3.738 6.574 1.00 86.00 91 TYR A O 1
ATOM 734 N N . VAL A 1 92 ? -8.562 2.018 6.627 1.00 83.81 92 VAL A N 1
ATOM 735 C CA . VAL A 1 92 ? -8.391 1.938 5.166 1.00 83.81 92 VAL A CA 1
ATOM 736 C C . VAL A 1 92 ? -9.670 1.434 4.486 1.00 83.81 92 VAL A C 1
ATOM 738 O O . VAL A 1 92 ? -10.111 2.014 3.495 1.00 83.81 92 VAL A O 1
ATOM 741 N N . HIS A 1 93 ? -10.307 0.398 5.033 1.00 83.12 93 HIS A N 1
ATOM 742 C CA . HIS A 1 93 ? -11.546 -0.171 4.496 1.00 83.12 93 HIS A CA 1
ATOM 743 C C . HIS A 1 93 ? -12.713 0.823 4.537 1.00 83.12 93 HIS A C 1
ATOM 745 O O . HIS A 1 93 ? -13.461 0.935 3.560 1.00 83.12 93 HIS A O 1
ATOM 751 N N . ASN A 1 94 ? -12.850 1.582 5.627 1.00 85.12 94 ASN A N 1
ATOM 752 C CA . ASN A 1 94 ? -13.893 2.596 5.760 1.00 85.12 94 ASN A CA 1
ATOM 753 C C . ASN A 1 94 ? -13.757 3.683 4.691 1.00 85.12 94 ASN A C 1
ATOM 755 O O . ASN A 1 94 ? -14.762 4.104 4.131 1.00 85.12 94 ASN A O 1
ATOM 759 N N . GLN A 1 95 ? -12.533 4.090 4.346 1.00 83.38 95 GLN A N 1
ATOM 760 C CA . GLN A 1 95 ? -12.308 5.094 3.304 1.00 83.38 95 GLN A CA 1
ATOM 761 C C . GLN A 1 95 ? -12.742 4.622 1.916 1.00 83.38 95 GLN A C 1
ATOM 763 O O . GLN A 1 95 ? -13.302 5.410 1.163 1.00 83.38 95 GLN A O 1
ATOM 768 N N . VAL A 1 96 ? -12.513 3.351 1.579 1.00 80.25 96 VAL A N 1
ATOM 769 C CA . VAL A 1 96 ? -12.916 2.800 0.273 1.00 80.25 96 VAL A CA 1
ATOM 770 C C . VAL A 1 96 ? -14.423 2.564 0.195 1.00 80.25 96 VAL A C 1
ATOM 772 O O . VAL A 1 96 ? -15.010 2.723 -0.866 1.00 80.25 96 VAL A O 1
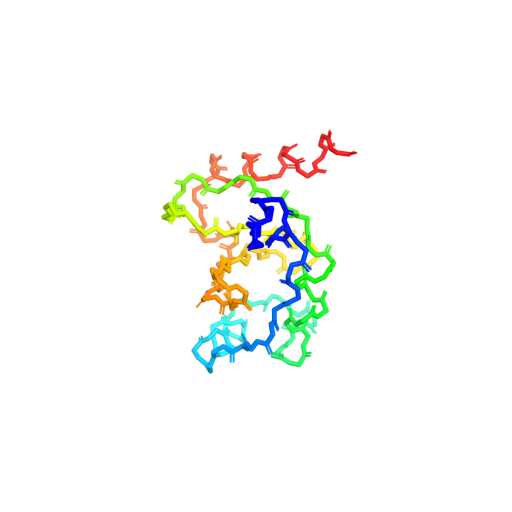ATOM 775 N N . THR A 1 97 ? -15.065 2.233 1.315 1.00 75.00 97 THR A N 1
ATOM 776 C CA . THR A 1 97 ? -16.520 1.998 1.369 1.00 75.00 97 THR A CA 1
ATOM 777 C C . THR A 1 97 ? -17.334 3.302 1.331 1.00 75.00 97 THR A C 1
ATOM 779 O O . THR A 1 97 ? -18.521 3.278 1.024 1.00 75.00 97 THR A O 1
ATOM 782 N N . GLN A 1 98 ? -16.722 4.439 1.674 1.00 63.25 98 GLN A N 1
ATOM 783 C CA . GLN A 1 98 ? -17.377 5.754 1.748 1.00 63.25 98 GLN A CA 1
ATOM 784 C C . GLN A 1 98 ? -17.200 6.615 0.477 1.00 63.25 98 GLN A C 1
ATOM 786 O O . GLN A 1 98 ? -17.615 7.775 0.487 1.00 63.25 98 GLN A O 1
ATOM 791 N N . GLN A 1 99 ? -16.576 6.089 -0.585 1.00 54.72 99 GLN A N 1
ATOM 792 C CA . GLN A 1 99 ? -16.422 6.757 -1.890 1.00 54.72 99 GLN A CA 1
ATOM 793 C C . GLN A 1 99 ? -17.470 6.282 -2.895 1.00 54.72 99 GLN A C 1
ATOM 795 O O . GLN A 1 99 ? -17.882 7.127 -3.720 1.00 54.72 99 GLN A O 1
#

Secondary structure (DSSP, 8-state):
----TTGGGG----EE-HHHHHHHHHHPPTT--GGGHHHHHHHSEEE--TTSPTT-EEEEETTTTEEEEEETTEEEEEEEGGGS-HHHHHHHHHHHHT-

Sequence (99 aa):
MAASPNAYRQADAQAIVPHAEQRLRARAHPPYDEDNLRAIWREATPVDYPPAENQTYARYHPGAGVVLLADYGFIRTVIDIQDRPQTTRDYVHNQVTQQ

Mean predicted aligned error: 10.71 Å

pLDDT: mean 70.28, std 14.68, range [37.0, 88.94]

Nearest PDB structures (foldseek):
  1tfk-assembly1_A  TM=7.417E-01  e=1.546E-01  Escherichia coli
  1tfo-assembly1_A  TM=7.098E-01  e=2.990E-01  Escherichia coli
  5i4q-assembly1_A  TM=5.929E-01  e=4.744E-01  Escherichia coli NC101
  7n7k-assembly1_A-2  TM=5.079E-01  e=1.896E+00  Homo sapiens

Organism: NCBI:txid489911